Protein AF-A0A6A5APV0-F1 (afdb_monomer_lite)

Sequence (170 aa):
MRLQPYASLHKLTQGGSFDLPDRVFNSVRDVWNMCNSSMSEVKELTPEWFSTPAFLRNVHQYDFGTRQDGIKVGDVELPPWAQNDPDQFIRLHRAALESDHVSAHLHEWIDLIFGFQQRGPDALAANNVFYYLTYSGLVDLDSIDDLHLRNAMEQQIAHFGQCPQQLFRT

pLDDT: mean 95.1, std 3.45, range [73.94, 98.75]

InterPro domains:
  IPR000409 BEACH domain [PF02138] (1-169)
  IPR000409 BEACH domain [PS50197] (1-170)
  IPR000409 BEACH domain [SM01026] (1-169)
  IPR000409 BEACH domain [cd06071] (1-168)
  IPR036372 BEACH domain superfamily [G3DSA:1.10.1540.10] (1-170)
  IPR036372 BEACH domain superfamily [SSF81837] (1-169)
  IPR050865 BEACH Domain-Containing [PTHR13743] (1-169)

Organism: Aphanomyces astaci (NCBI:txid112090)

Secondary structure (DSSP, 8-state):
--STTHHHHHHHHTTTSPPPTTTS--BHHHHHHHHHH-TT--PPPPTHHHH-SGGG--TT-----B-TTSPBP-SPBPPGGGTT-HHHHHHHHHHHHTSHHHHHHHHHHHHHHTSGGGSHHHHHHTT----GGGBTTS--GGG---HHHHHHHHHHHHHS--BPPP----

Structure (mmCIF, N/CA/C/O backbone):
data_AF-A0A6A5APV0-F1
#
_entry.id   AF-A0A6A5APV0-F1
#
loop_
_atom_site.group_PDB
_atom_site.id
_atom_site.type_symbol
_atom_site.label_atom_id
_atom_site.label_alt_id
_atom_site.label_comp_id
_atom_site.label_asym_id
_atom_site.label_entity_id
_atom_site.label_seq_id
_atom_site.pdbx_PDB_ins_code
_atom_site.Cartn_x
_atom_site.Cartn_y
_atom_site.Cartn_z
_atom_site.occupancy
_atom_site.B_iso_or_equiv
_atom_site.auth_seq_id
_atom_site.auth_comp_id
_atom_site.auth_asym_id
_atom_site.auth_atom_id
_atom_site.pdbx_PDB_model_num
ATOM 1 N N . MET A 1 1 ? -0.004 3.181 11.654 1.00 73.94 1 MET A N 1
ATOM 2 C CA . MET A 1 1 ? 0.871 2.015 11.878 1.00 73.94 1 MET A CA 1
ATOM 3 C C . MET A 1 1 ? 0.822 1.660 13.362 1.00 73.94 1 MET A C 1
ATOM 5 O O . MET A 1 1 ? 1.080 2.535 14.177 1.00 73.94 1 MET A O 1
ATOM 9 N N . ARG A 1 2 ? 0.364 0.452 13.717 1.00 93.88 2 ARG A N 1
ATOM 10 C CA . ARG A 1 2 ? -0.064 0.117 15.097 1.00 93.88 2 ARG A CA 1
ATOM 11 C C . ARG A 1 2 ? 0.620 -1.115 15.702 1.00 93.88 2 ARG A C 1
ATOM 13 O O . ARG A 1 2 ? 0.488 -1.354 16.895 1.00 93.88 2 ARG A O 1
ATOM 20 N N . LEU A 1 3 ? 1.364 -1.870 14.896 1.00 94.62 3 LEU A N 1
ATOM 21 C CA . LEU A 1 3 ? 1.999 -3.127 15.294 1.00 94.62 3 LEU A CA 1
ATOM 22 C C . LEU A 1 3 ? 3.493 -2.960 15.517 1.00 94.62 3 LEU A C 1
ATOM 24 O O . LEU A 1 3 ? 4.151 -2.240 14.772 1.00 94.62 3 LEU A O 1
ATOM 28 N N . GLN A 1 4 ? 4.036 -3.672 16.498 1.00 93.88 4 GLN A N 1
ATOM 29 C CA . GLN A 1 4 ? 5.479 -3.871 16.616 1.00 93.88 4 GLN A CA 1
ATOM 30 C C . GLN A 1 4 ? 5.955 -4.950 15.624 1.00 93.88 4 GLN A C 1
ATOM 32 O O . GLN A 1 4 ? 5.186 -5.867 15.332 1.00 93.88 4 GLN A O 1
ATOM 37 N N . PRO A 1 5 ? 7.192 -4.859 15.093 1.00 95.50 5 PRO A N 1
ATOM 38 C CA . PRO A 1 5 ? 8.208 -3.827 15.346 1.00 95.50 5 PRO A CA 1
ATOM 39 C C . PRO A 1 5 ? 7.988 -2.523 14.561 1.00 95.50 5 PRO A C 1
ATOM 41 O O . PRO A 1 5 ? 8.691 -1.537 14.783 1.00 95.50 5 PRO A O 1
ATOM 44 N N . TYR A 1 6 ? 7.009 -2.498 13.652 1.00 95.62 6 TYR A N 1
ATOM 45 C CA . TYR A 1 6 ? 6.798 -1.383 12.735 1.00 95.62 6 TYR A CA 1
ATOM 46 C C . TYR A 1 6 ? 6.619 -0.061 13.486 1.00 95.62 6 TYR A C 1
ATOM 48 O O . TYR A 1 6 ? 7.267 0.916 13.135 1.00 95.62 6 TYR A O 1
ATOM 56 N N . ALA A 1 7 ? 5.798 -0.001 14.541 1.00 95.12 7 ALA A N 1
ATOM 57 C CA . ALA A 1 7 ? 5.508 1.244 15.260 1.00 95.12 7 ALA A CA 1
ATOM 58 C C . ALA A 1 7 ? 6.781 1.924 15.794 1.00 95.12 7 ALA A C 1
ATOM 60 O O . ALA A 1 7 ? 6.875 3.151 15.788 1.00 95.12 7 ALA A O 1
ATOM 61 N N . SER A 1 8 ? 7.776 1.134 16.206 1.00 94.88 8 SER A N 1
ATOM 62 C CA . SER A 1 8 ? 9.095 1.642 16.595 1.00 94.88 8 SER A CA 1
ATOM 63 C C . SER A 1 8 ? 9.886 2.148 15.390 1.00 94.88 8 SER A C 1
ATOM 65 O O . SER A 1 8 ? 10.487 3.219 15.462 1.00 94.88 8 SER A O 1
ATOM 67 N N . LEU A 1 9 ? 9.831 1.428 14.266 1.00 95.12 9 LEU A N 1
ATOM 68 C CA . LEU A 1 9 ? 10.434 1.860 13.005 1.00 95.12 9 LEU A CA 1
ATOM 69 C C . LEU A 1 9 ? 9.832 3.184 12.506 1.00 95.12 9 LEU A C 1
ATOM 71 O O . LEU A 1 9 ? 10.591 4.068 12.126 1.00 95.12 9 LEU A O 1
ATOM 75 N N . HIS A 1 10 ? 8.507 3.378 12.592 1.00 94.25 10 HIS A N 1
ATOM 76 C CA . HIS A 1 10 ? 7.851 4.653 12.252 1.00 94.25 10 HIS A CA 1
ATOM 77 C C . HIS A 1 10 ? 8.487 5.811 12.997 1.00 94.25 10 HIS A C 1
ATOM 79 O O . HIS A 1 10 ? 8.910 6.789 12.389 1.00 94.25 10 HIS A O 1
ATOM 85 N N . LYS A 1 11 ? 8.568 5.677 14.327 1.00 93.56 11 LYS A N 1
ATOM 86 C CA . LYS A 1 11 ? 9.127 6.712 15.190 1.00 93.56 11 LYS A CA 1
ATOM 87 C C . LYS A 1 11 ? 10.567 6.996 14.820 1.00 93.56 11 LYS A C 1
ATOM 89 O O . LYS A 1 11 ? 10.932 8.157 14.707 1.00 93.56 11 LYS A O 1
ATOM 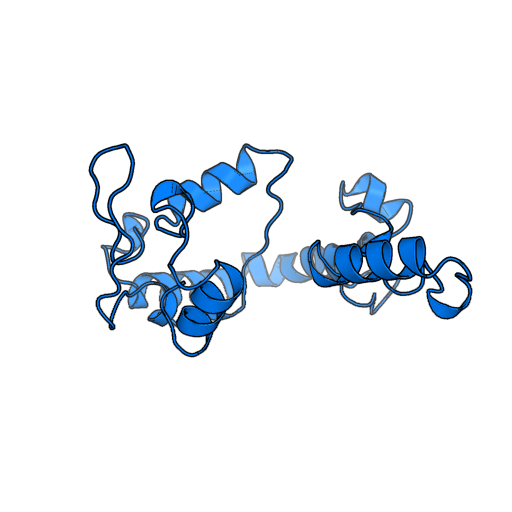94 N N . LEU A 1 12 ? 11.362 5.955 14.583 1.00 94.56 12 LEU A N 1
ATOM 95 C CA . LEU A 1 12 ? 12.749 6.116 14.166 1.00 94.56 12 LEU A CA 1
ATOM 96 C C . LEU A 1 12 ? 12.854 6.925 12.865 1.00 94.56 12 LEU A C 1
ATOM 98 O O . LEU A 1 12 ? 13.634 7.869 12.799 1.00 94.56 12 LEU A O 1
ATOM 102 N N . THR A 1 13 ? 12.026 6.609 11.866 1.00 90.75 13 THR A N 1
ATOM 103 C CA . THR A 1 13 ? 12.012 7.329 10.581 1.00 90.75 13 THR A CA 1
ATOM 104 C C . THR A 1 13 ? 11.442 8.748 10.666 1.00 90.75 13 THR A C 1
ATOM 106 O O . THR A 1 13 ? 11.733 9.568 9.805 1.00 90.75 13 THR A O 1
ATOM 109 N N . GLN A 1 14 ? 10.667 9.057 11.709 1.00 91.50 14 GLN A N 1
ATOM 110 C CA . GLN A 1 14 ? 10.000 10.349 11.923 1.00 91.50 14 GLN A CA 1
ATOM 111 C C . GLN A 1 14 ? 10.637 11.165 13.064 1.00 91.50 14 GLN A C 1
ATOM 113 O O . GLN A 1 14 ? 9.978 11.982 13.703 1.00 91.50 14 GLN A O 1
ATOM 118 N N . GLY A 1 15 ? 11.921 10.941 13.365 1.00 90.81 15 GLY A N 1
ATOM 119 C CA . GLY A 1 15 ? 12.659 11.760 14.338 1.00 90.81 15 GLY A CA 1
ATOM 120 C C . GLY A 1 15 ? 12.291 11.524 15.810 1.00 90.81 15 GLY A C 1
ATOM 121 O O . GLY A 1 15 ? 12.543 12.379 16.653 1.00 90.81 15 GLY A O 1
ATOM 122 N N . GLY A 1 16 ? 11.711 10.368 16.138 1.00 91.69 16 GLY A N 1
ATOM 123 C CA . GLY A 1 16 ? 11.420 9.915 17.503 1.00 91.69 16 GLY A CA 1
ATOM 124 C C . GLY A 1 16 ? 9.941 9.951 17.903 1.00 91.69 16 GLY A C 1
ATOM 125 O O . GLY A 1 16 ? 9.581 9.380 18.937 1.00 91.69 16 GLY A O 1
ATOM 126 N N . SER A 1 17 ? 9.065 10.551 17.093 1.00 93.06 17 SER A N 1
ATOM 127 C CA . SER A 1 17 ? 7.621 10.648 17.352 1.00 93.06 17 SER A CA 1
ATOM 128 C C . SER A 1 17 ? 6.788 9.986 16.257 1.00 93.06 17 SER A C 1
ATOM 130 O O . SER A 1 17 ? 7.295 9.602 15.207 1.00 93.06 17 SER A O 1
ATOM 132 N N . PHE A 1 18 ? 5.485 9.818 16.498 1.00 94.50 18 PHE A N 1
ATOM 133 C CA . PHE A 1 18 ? 4.573 9.512 15.397 1.00 94.50 18 PHE A CA 1
ATOM 134 C C . PHE A 1 18 ? 4.440 10.722 14.460 1.00 94.50 18 PHE A C 1
ATOM 136 O O . PHE A 1 18 ? 4.822 11.837 14.817 1.00 94.50 18 PHE A O 1
ATOM 143 N N . ASP A 1 19 ? 3.936 10.469 13.251 1.00 94.56 19 ASP A N 1
ATOM 144 C CA . ASP A 1 19 ? 3.659 11.529 12.276 1.00 94.56 19 ASP A CA 1
ATOM 145 C C . ASP A 1 19 ? 2.428 12.346 12.722 1.00 94.56 19 ASP A C 1
ATOM 147 O O . ASP A 1 19 ? 1.755 11.983 13.691 1.00 94.56 19 ASP A O 1
ATOM 151 N N . LEU A 1 20 ? 2.125 13.444 12.027 1.00 93.88 20 LEU A N 1
ATOM 152 C CA . LEU A 1 20 ? 0.951 14.262 12.309 1.00 93.88 20 LEU A CA 1
ATOM 153 C C . LEU A 1 20 ? -0.335 13.415 12.276 1.00 93.88 20 LEU A C 1
ATOM 155 O O . LEU A 1 20 ? -0.479 12.577 11.379 1.00 93.88 20 LEU A O 1
ATOM 159 N N . PRO A 1 21 ? -1.293 13.663 13.189 1.00 93.25 21 PRO A N 1
ATOM 160 C CA . PRO A 1 21 ? -2.505 12.852 13.321 1.00 93.25 21 PRO A CA 1
ATOM 161 C C . PRO A 1 21 ? -3.277 12.679 12.004 1.00 93.25 21 PRO A C 1
ATOM 163 O O . PRO A 1 21 ? -3.703 11.571 11.684 1.00 93.25 21 PRO A O 1
ATOM 166 N N . ASP A 1 22 ? -3.387 13.742 11.201 1.00 92.62 22 ASP A N 1
ATOM 167 C CA . ASP A 1 22 ? -4.090 13.735 9.909 1.00 92.62 22 ASP A CA 1
ATOM 168 C C . ASP A 1 22 ? -3.374 12.922 8.815 1.00 92.62 22 ASP A C 1
ATOM 170 O O . ASP A 1 22 ? -4.002 12.509 7.843 1.00 92.62 22 ASP A O 1
ATOM 174 N N . ARG A 1 23 ? -2.066 12.665 8.959 1.00 91.81 23 ARG A N 1
ATOM 175 C CA . ARG A 1 23 ? -1.271 11.871 8.002 1.00 91.81 23 ARG A CA 1
ATOM 176 C C . ARG A 1 23 ? -1.131 10.409 8.400 1.00 91.81 23 ARG A C 1
ATOM 178 O O . ARG A 1 23 ? -0.801 9.561 7.571 1.00 91.81 23 ARG A O 1
ATOM 185 N N . VAL A 1 24 ? -1.377 10.085 9.665 1.00 93.69 24 VAL A N 1
ATOM 186 C CA . VAL A 1 24 ? -1.345 8.700 10.124 1.00 93.69 24 VAL A CA 1
ATOM 187 C C . VAL A 1 24 ? -2.581 7.972 9.608 1.00 93.69 24 VAL A C 1
ATOM 189 O O . VAL A 1 24 ? -3.704 8.447 9.747 1.00 93.69 24 VAL A O 1
ATOM 192 N N . PHE A 1 25 ? -2.387 6.763 9.073 1.00 95.38 25 PHE A N 1
ATOM 193 C CA . PHE A 1 25 ? -3.488 5.894 8.657 1.00 95.38 25 PHE A CA 1
ATOM 194 C C . PHE A 1 25 ? -4.514 5.700 9.785 1.00 95.38 25 PHE A C 1
ATOM 196 O O . PHE A 1 25 ? -4.224 5.042 10.793 1.00 95.38 25 PHE A O 1
ATOM 203 N N . ASN A 1 26 ? -5.706 6.266 9.607 1.00 95.50 26 ASN A N 1
ATOM 204 C CA . ASN A 1 26 ? -6.762 6.277 10.616 1.00 95.50 26 ASN A CA 1
ATOM 205 C C . ASN A 1 26 ? -8.140 5.872 10.075 1.00 95.50 26 ASN A C 1
ATOM 207 O O . ASN A 1 26 ? -8.944 5.411 10.869 1.00 95.50 26 ASN A O 1
ATOM 211 N N . SER A 1 27 ? -8.386 5.936 8.763 1.00 96.56 27 SER A N 1
ATOM 212 C CA . SER A 1 27 ? -9.670 5.555 8.168 1.00 96.56 27 SER A CA 1
ATOM 213 C C . SER A 1 27 ? -9.479 4.824 6.844 1.00 96.56 27 SER A C 1
ATOM 215 O O . SER A 1 27 ? -8.748 5.286 5.966 1.00 96.56 27 SER A O 1
ATOM 217 N N . VAL A 1 28 ? -10.143 3.672 6.690 1.00 97.38 28 VAL A N 1
ATOM 218 C CA . VAL A 1 28 ? -10.133 2.907 5.427 1.00 97.38 28 VAL A CA 1
ATOM 219 C C . VAL A 1 28 ? -10.793 3.717 4.311 1.00 97.38 28 VAL A C 1
ATOM 221 O O . VAL A 1 28 ? -10.306 3.733 3.182 1.00 97.38 28 VAL A O 1
ATOM 224 N N . ARG A 1 29 ? -11.884 4.423 4.632 1.00 96.12 29 ARG A N 1
ATOM 225 C CA . ARG A 1 29 ? -12.624 5.249 3.672 1.00 96.12 29 ARG A CA 1
ATOM 226 C C . ARG A 1 29 ? -11.771 6.399 3.150 1.00 96.12 29 ARG A C 1
ATOM 228 O O . ARG A 1 29 ? -11.758 6.633 1.946 1.00 96.12 29 ARG A O 1
ATOM 235 N N . ASP A 1 30 ? -11.074 7.098 4.041 1.00 93.94 30 ASP A N 1
ATOM 236 C CA . ASP A 1 30 ? -10.276 8.263 3.655 1.00 93.94 30 ASP A CA 1
ATOM 237 C C . ASP A 1 30 ? -9.121 7.848 2.733 1.00 93.94 30 ASP A C 1
ATOM 239 O O . ASP A 1 30 ? -8.916 8.469 1.691 1.00 93.94 30 ASP A O 1
ATOM 243 N N . VAL A 1 31 ? -8.431 6.743 3.049 1.00 94.56 31 VAL A N 1
ATOM 244 C CA . VAL A 1 31 ? -7.367 6.201 2.184 1.00 94.56 31 VAL A CA 1
ATOM 245 C C . VAL A 1 31 ? -7.915 5.746 0.835 1.00 94.56 31 VAL A C 1
ATOM 247 O O . VAL A 1 31 ? -7.318 6.060 -0.193 1.00 94.56 31 VAL A O 1
ATOM 250 N N . TRP A 1 32 ? -9.060 5.057 0.814 1.00 95.06 32 TRP A N 1
ATOM 251 C CA . TRP A 1 32 ? -9.714 4.660 -0.434 1.00 95.06 32 TRP A CA 1
ATOM 252 C C . TRP A 1 32 ? -10.028 5.872 -1.317 1.00 95.06 32 TRP A C 1
ATOM 254 O O . TRP A 1 32 ? -9.678 5.893 -2.496 1.00 95.06 32 TRP A O 1
ATOM 264 N N . ASN A 1 33 ? -10.642 6.909 -0.744 1.00 94.75 33 ASN A N 1
ATOM 265 C CA . ASN A 1 33 ? -10.980 8.126 -1.475 1.00 94.75 33 ASN A CA 1
ATOM 266 C C . ASN A 1 33 ? -9.731 8.831 -2.004 1.00 94.75 33 ASN A C 1
ATOM 268 O O . ASN A 1 33 ? -9.730 9.289 -3.145 1.00 94.75 33 ASN A O 1
ATOM 272 N N . MET A 1 34 ? -8.668 8.887 -1.201 1.00 92.88 34 MET A N 1
ATOM 273 C CA . MET A 1 34 ? -7.393 9.475 -1.595 1.00 92.88 34 MET A CA 1
ATOM 274 C C . MET A 1 34 ? -6.793 8.750 -2.807 1.00 92.88 34 MET A C 1
ATOM 276 O O . MET A 1 34 ? -6.423 9.417 -3.772 1.00 92.88 34 MET A O 1
ATOM 280 N N . CYS A 1 35 ? -6.794 7.413 -2.806 1.00 93.38 35 CYS A N 1
ATOM 281 C CA . CYS A 1 35 ? -6.258 6.619 -3.917 1.00 93.38 35 CYS A CA 1
ATOM 282 C C . CYS A 1 35 ? -7.105 6.702 -5.200 1.00 93.38 35 CYS A C 1
ATOM 284 O O . CYS A 1 35 ? -6.607 6.457 -6.290 1.00 93.38 35 CYS A O 1
ATOM 286 N N . ASN A 1 36 ? -8.387 7.063 -5.085 1.00 91.75 36 ASN A N 1
ATOM 287 C CA . ASN A 1 36 ? -9.302 7.170 -6.228 1.00 91.75 36 ASN A CA 1
ATOM 288 C C . ASN A 1 36 ? -9.524 8.612 -6.713 1.00 91.75 36 ASN A C 1
ATOM 290 O O . ASN A 1 36 ? -10.161 8.820 -7.742 1.00 91.75 36 ASN A O 1
ATOM 294 N N . SER A 1 37 ? -9.036 9.613 -5.974 1.00 91.94 37 SER A N 1
ATOM 295 C CA . SER A 1 37 ? -9.272 11.032 -6.285 1.00 91.94 37 SER A CA 1
ATOM 296 C C . SER A 1 37 ? -7.988 11.822 -6.528 1.00 91.94 37 SER A C 1
ATOM 298 O O . SER A 1 37 ? -8.052 12.907 -7.103 1.00 91.94 37 SER A O 1
ATOM 300 N N . SER A 1 38 ? -6.829 11.317 -6.092 1.00 89.50 38 SER A N 1
ATOM 301 C CA . SER A 1 38 ? -5.538 11.983 -6.274 1.00 89.50 38 SER A CA 1
ATOM 302 C C . SER A 1 38 ? -4.650 11.223 -7.252 1.00 89.50 38 SER A C 1
ATOM 304 O O . SER A 1 38 ? -4.379 10.041 -7.073 1.00 89.50 38 SER A O 1
ATOM 306 N N . MET A 1 39 ? -4.106 11.934 -8.244 1.00 82.06 39 MET A N 1
ATOM 307 C CA . MET A 1 39 ? -3.150 11.365 -9.205 1.00 82.06 39 MET A CA 1
ATOM 308 C C . MET A 1 39 ? -1.811 10.965 -8.565 1.00 82.06 39 MET A C 1
ATOM 310 O O . MET A 1 39 ? -1.050 10.216 -9.167 1.00 82.06 39 MET A O 1
ATOM 314 N N . SER A 1 40 ? -1.495 11.464 -7.366 1.00 85.12 40 SER A N 1
ATOM 315 C CA . SER A 1 40 ? -0.241 11.147 -6.670 1.00 85.12 40 SER A CA 1
ATOM 316 C C . SER A 1 40 ? -0.329 9.900 -5.784 1.00 85.12 40 SER A C 1
ATOM 318 O O . SER A 1 40 ? 0.658 9.526 -5.154 1.00 85.12 40 SER A O 1
ATOM 320 N N . GLU A 1 41 ? -1.506 9.282 -5.677 1.00 89.19 41 GLU A N 1
ATOM 321 C CA . GLU A 1 41 ? -1.817 8.268 -4.671 1.00 89.19 41 GLU A CA 1
ATOM 322 C C . GLU A 1 41 ? -2.266 6.973 -5.348 1.00 89.19 41 GLU A C 1
ATOM 324 O O . GLU A 1 41 ? -3.446 6.705 -5.499 1.00 89.19 41 GLU A O 1
ATOM 329 N N . VAL A 1 42 ? -1.297 6.160 -5.765 1.00 90.62 42 VAL A N 1
ATOM 330 C CA . VAL A 1 42 ? -1.522 4.917 -6.530 1.00 90.62 42 VAL A CA 1
ATOM 331 C C . VAL A 1 42 ? -1.102 3.677 -5.731 1.00 90.62 42 VAL A C 1
ATOM 333 O O . VAL A 1 42 ? -0.393 2.801 -6.216 1.00 90.62 42 VAL A O 1
ATOM 336 N N . LYS A 1 43 ? -1.446 3.655 -4.438 1.00 92.62 43 LYS A N 1
ATOM 337 C CA . LYS A 1 43 ? -1.011 2.607 -3.503 1.00 92.62 43 LYS A CA 1
ATOM 338 C C . LYS A 1 43 ? -1.879 1.356 -3.636 1.00 92.62 43 LYS A C 1
ATOM 340 O O . LYS A 1 43 ? -3.100 1.453 -3.668 1.00 92.62 43 LYS A O 1
ATOM 345 N N . GLU A 1 44 ? -1.233 0.198 -3.594 1.00 95.31 44 GLU A N 1
ATOM 346 C CA . GLU A 1 44 ? -1.882 -1.115 -3.547 1.00 95.31 44 GLU A CA 1
ATOM 347 C C . GLU A 1 44 ? -1.913 -1.690 -2.124 1.00 95.31 44 GLU A C 1
ATOM 349 O O . GLU A 1 44 ? -1.193 -1.239 -1.223 1.00 95.31 44 GLU A O 1
ATOM 354 N N . LEU A 1 45 ? -2.763 -2.695 -1.909 1.00 96.62 45 LEU A N 1
ATOM 355 C CA . LEU A 1 45 ? -2.921 -3.344 -0.606 1.00 96.62 45 LEU A CA 1
ATOM 356 C C . LEU A 1 45 ? -1.785 -4.329 -0.299 1.00 96.62 45 LEU A C 1
ATOM 358 O O . LEU A 1 45 ? -1.240 -4.994 -1.177 1.00 96.62 45 LEU A O 1
ATOM 362 N N . THR A 1 46 ? -1.473 -4.476 0.989 1.00 96.81 46 THR A N 1
ATOM 363 C CA . THR A 1 46 ? -0.542 -5.495 1.496 1.00 96.81 46 THR A CA 1
ATOM 364 C C . THR A 1 46 ? -1.285 -6.771 1.932 1.00 96.81 46 THR A C 1
ATOM 366 O O . THR A 1 46 ? -2.494 -6.723 2.186 1.00 96.81 46 THR A O 1
ATOM 369 N N . PRO A 1 47 ? -0.602 -7.922 2.086 1.00 97.56 47 PRO 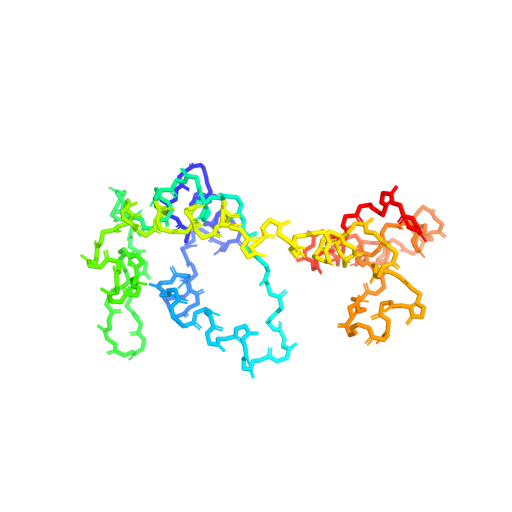A N 1
ATOM 370 C CA . PRO A 1 47 ? -1.241 -9.180 2.495 1.00 97.56 47 PRO A CA 1
ATOM 371 C C . PRO A 1 47 ? -1.983 -9.128 3.842 1.00 97.56 47 PRO A C 1
ATOM 373 O O . PRO A 1 47 ? -2.913 -9.904 4.080 1.00 97.56 47 PRO A O 1
ATOM 376 N N . GLU A 1 48 ? -1.604 -8.225 4.749 1.00 97.25 48 GLU A N 1
ATOM 377 C CA . GLU A 1 48 ? -2.246 -8.046 6.056 1.00 97.25 48 GLU A CA 1
ATOM 378 C C . GLU A 1 48 ? -3.740 -7.736 5.931 1.00 97.25 48 GLU A C 1
ATOM 380 O O . GLU A 1 48 ? -4.524 -8.237 6.738 1.00 97.25 48 GLU A O 1
ATOM 385 N N . TRP A 1 49 ? -4.151 -7.025 4.874 1.00 97.69 49 TRP A N 1
ATOM 386 C CA . TRP A 1 49 ? -5.551 -6.692 4.581 1.00 97.69 49 TRP A CA 1
ATOM 387 C C . TRP A 1 49 ? -6.451 -7.912 4.351 1.00 97.69 49 TRP A C 1
ATOM 389 O O . TRP A 1 49 ? -7.672 -7.785 4.401 1.00 97.69 49 TRP A O 1
ATOM 399 N N . PHE A 1 50 ? -5.868 -9.094 4.142 1.00 98.25 50 PHE A N 1
ATOM 400 C CA . PHE A 1 50 ? -6.585 -10.349 3.909 1.00 98.25 50 PHE A CA 1
ATOM 401 C C . PHE A 1 50 ? -6.273 -11.415 4.968 1.00 98.25 50 PHE A C 1
ATOM 403 O O . PHE A 1 50 ? -6.902 -12.477 5.005 1.00 98.25 50 PHE A O 1
ATOM 410 N N . SER A 1 51 ? -5.314 -11.162 5.862 1.00 97.00 51 SER A N 1
ATOM 411 C CA . SER A 1 51 ? -4.762 -12.183 6.760 1.00 97.00 51 SER A CA 1
ATOM 412 C C . SER A 1 51 ? -4.911 -11.862 8.246 1.00 97.00 51 SER A C 1
ATOM 414 O O . SER A 1 51 ? -5.190 -12.785 9.014 1.00 97.00 51 SER A O 1
ATOM 416 N N . THR A 1 52 ? -4.793 -10.597 8.666 1.00 97.12 52 THR A N 1
ATOM 417 C CA . THR A 1 52 ? -4.755 -10.240 10.092 1.00 97.12 52 THR A CA 1
ATOM 418 C C . THR A 1 52 ? -5.442 -8.908 10.409 1.00 97.12 52 THR A C 1
ATOM 420 O O . THR A 1 52 ? -5.163 -7.897 9.771 1.00 97.12 52 THR A O 1
ATOM 423 N N . PRO A 1 53 ? -6.294 -8.844 11.449 1.00 97.56 53 PRO A N 1
ATOM 424 C CA . PRO A 1 53 ? -6.933 -7.596 11.875 1.00 97.56 53 PRO A CA 1
ATOM 425 C C . PRO A 1 53 ? -6.020 -6.717 12.736 1.00 97.56 53 PRO A C 1
ATOM 427 O O . PRO A 1 53 ? -6.393 -5.609 13.118 1.00 97.56 53 PRO A O 1
ATOM 430 N N . ALA A 1 54 ? -4.838 -7.212 13.108 1.00 96.81 54 ALA A N 1
ATOM 431 C CA . ALA A 1 54 ? -4.035 -6.617 14.166 1.00 96.81 54 ALA A CA 1
ATOM 432 C C . ALA A 1 54 ? -3.592 -5.176 13.832 1.00 96.81 54 ALA A C 1
ATOM 434 O O . ALA A 1 54 ? -3.537 -4.329 14.720 1.00 96.81 54 ALA A O 1
ATOM 435 N N . PHE A 1 55 ? -3.354 -4.855 12.554 1.00 96.69 55 PHE A N 1
ATOM 436 C CA . PHE A 1 55 ? -2.927 -3.513 12.133 1.00 96.69 55 PHE A CA 1
ATOM 437 C C . PHE A 1 55 ? -4.032 -2.446 12.222 1.00 96.69 55 PHE A C 1
ATOM 439 O O . PHE A 1 55 ? -3.729 -1.249 12.185 1.00 96.69 55 PHE A O 1
ATOM 446 N N . LEU A 1 56 ? -5.290 -2.874 12.365 1.00 97.62 56 LEU A N 1
ATOM 447 C CA . LEU A 1 56 ? -6.464 -2.012 12.497 1.00 97.62 56 LEU A CA 1
ATOM 448 C C . LEU A 1 56 ? -6.717 -1.598 13.955 1.00 97.62 56 LEU A C 1
ATOM 450 O O . LEU A 1 56 ? -7.444 -0.639 14.200 1.00 97.62 56 LEU A O 1
ATOM 454 N N . ARG A 1 57 ? -6.087 -2.280 14.920 1.00 97.50 57 ARG A N 1
ATOM 455 C CA . ARG A 1 57 ? -6.290 -2.079 16.360 1.00 97.50 57 ARG A CA 1
ATOM 456 C C . ARG A 1 57 ? -5.098 -1.389 17.008 1.00 97.50 57 ARG A C 1
ATOM 458 O O . ARG A 1 57 ? -3.953 -1.783 16.810 1.00 97.50 57 ARG A O 1
ATOM 465 N N . ASN A 1 58 ? -5.352 -0.389 17.837 1.00 96.94 58 ASN A N 1
ATOM 466 C CA . ASN A 1 58 ? -4.370 0.284 18.675 1.00 96.94 58 ASN A CA 1
ATOM 467 C C . ASN A 1 58 ? -4.272 -0.403 20.047 1.00 96.94 58 ASN A C 1
ATOM 469 O O . ASN A 1 58 ? -4.481 0.211 21.092 1.00 96.94 58 ASN A O 1
ATOM 473 N N . VAL A 1 59 ? -3.940 -1.697 20.047 1.00 96.12 59 VAL A N 1
ATOM 474 C CA . VAL A 1 59 ? -3.862 -2.520 21.273 1.00 96.12 59 VAL A CA 1
ATOM 475 C C . VAL A 1 59 ? -2.842 -2.000 22.288 1.00 96.12 59 VAL A C 1
ATOM 477 O O . VAL A 1 59 ? -3.004 -2.194 23.488 1.00 96.12 59 VAL A O 1
ATOM 480 N N . HIS A 1 60 ? -1.806 -1.308 21.814 1.00 95.12 60 HIS A N 1
ATOM 481 C CA . HIS A 1 60 ? -0.766 -0.710 22.648 1.00 95.12 60 HIS A CA 1
ATOM 482 C C . HIS A 1 60 ? -1.116 0.695 23.150 1.00 95.12 60 HIS A C 1
ATOM 484 O O . HIS A 1 60 ? -0.286 1.308 23.817 1.00 95.12 60 HIS A O 1
ATOM 490 N N . GLN A 1 61 ? -2.310 1.206 22.824 1.00 95.62 61 GLN A N 1
ATOM 491 C CA . GLN A 1 61 ? -2.790 2.526 23.240 1.00 95.62 61 GLN A CA 1
ATOM 492 C C . GLN A 1 61 ? -1.790 3.645 22.923 1.00 95.62 61 GLN A C 1
ATOM 494 O O . GLN A 1 61 ? -1.573 4.558 23.720 1.00 95.62 61 GLN A O 1
ATOM 499 N N . TYR A 1 62 ? -1.157 3.569 21.750 1.00 95.88 62 TYR A N 1
ATOM 500 C CA . TYR A 1 62 ? -0.268 4.623 21.291 1.00 95.88 62 TYR A CA 1
ATOM 501 C C . TYR A 1 62 ? -1.022 5.943 21.182 1.00 95.88 62 TYR A C 1
ATOM 503 O O . TYR A 1 62 ? -2.158 5.979 20.704 1.00 95.88 62 TYR A O 1
ATOM 511 N N . ASP A 1 63 ? -0.364 7.019 21.603 1.00 95.06 63 ASP A N 1
ATOM 512 C CA . ASP A 1 63 ? -0.864 8.365 21.383 1.00 95.06 63 ASP A CA 1
ATOM 513 C C . ASP A 1 63 ? -0.506 8.818 19.966 1.00 95.06 63 ASP A C 1
ATOM 515 O O . ASP A 1 63 ? 0.648 9.129 19.665 1.00 95.06 63 ASP A O 1
ATOM 519 N N . PHE A 1 64 ? -1.506 8.793 19.090 1.00 95.50 64 PHE A N 1
ATOM 520 C CA . PHE A 1 64 ? -1.413 9.301 17.724 1.00 95.50 64 PHE A CA 1
ATOM 521 C C . PHE A 1 64 ? -1.882 10.759 17.612 1.00 95.50 64 PHE A C 1
ATOM 523 O O . PHE A 1 64 ? -1.930 11.286 16.506 1.00 95.50 64 PHE A O 1
ATOM 530 N N . GLY A 1 65 ? -2.228 11.403 18.733 1.00 95.62 65 GLY A N 1
ATOM 531 C CA . GLY A 1 65 ? -2.731 12.770 18.781 1.00 95.62 65 GLY A CA 1
ATOM 532 C C . GLY A 1 65 ? -4.174 12.929 18.291 1.00 95.62 65 GLY A C 1
ATOM 533 O O . GLY A 1 65 ? -4.958 11.977 18.225 1.00 95.62 65 GLY A O 1
ATOM 534 N N . THR A 1 66 ? -4.524 14.173 17.975 1.00 96.88 66 THR A N 1
ATOM 535 C CA . THR A 1 66 ? -5.874 14.597 17.586 1.00 96.88 66 THR A CA 1
ATOM 536 C C . THR A 1 66 ? -5.812 15.294 16.234 1.00 96.88 66 THR A C 1
ATOM 538 O O . THR A 1 66 ? -4.996 16.196 16.049 1.00 96.88 66 THR A O 1
ATOM 541 N N . ARG A 1 67 ? -6.664 14.864 15.303 1.00 94.88 67 ARG A N 1
ATOM 542 C CA . ARG A 1 67 ? -6.831 15.463 13.972 1.00 94.88 67 ARG A CA 1
ATOM 543 C C . ARG A 1 67 ? -7.330 16.907 14.061 1.00 94.88 67 ARG A C 1
ATOM 545 O O . ARG A 1 67 ? -7.827 17.348 15.099 1.00 94.88 67 ARG A O 1
ATOM 552 N N . GLN A 1 68 ? -7.245 17.641 12.953 1.00 93.81 68 GLN A N 1
ATOM 553 C CA . GLN A 1 68 ? -7.717 19.033 12.879 1.00 93.81 68 GLN A CA 1
ATOM 554 C C . GLN A 1 68 ? -9.222 19.189 13.145 1.00 93.81 68 GLN A C 1
ATOM 556 O O . GLN A 1 68 ? -9.661 20.229 13.632 1.00 93.81 68 GLN A O 1
ATOM 561 N N . ASP A 1 69 ? -10.006 18.151 12.863 1.00 93.88 69 ASP A N 1
ATOM 562 C CA . ASP A 1 69 ? -11.444 18.080 13.149 1.00 93.88 69 ASP A CA 1
ATOM 563 C C . ASP A 1 69 ? -11.773 17.784 14.626 1.00 93.88 69 ASP A C 1
ATOM 565 O O . ASP A 1 69 ? -12.943 17.710 15.000 1.00 93.88 69 ASP A O 1
ATOM 569 N N . GLY A 1 70 ? -10.757 17.634 15.481 1.00 94.56 70 GLY A N 1
ATOM 570 C CA . GLY A 1 70 ? -10.916 17.348 16.904 1.00 94.56 70 GLY A CA 1
ATOM 571 C C . GLY A 1 70 ? -11.078 15.862 17.237 1.00 94.56 70 GLY A C 1
ATOM 572 O O . GLY A 1 70 ? -11.224 15.525 18.414 1.00 94.56 70 GLY A O 1
ATOM 573 N N . ILE A 1 71 ? -11.024 14.961 16.250 1.00 94.31 71 ILE A N 1
ATOM 574 C CA . ILE A 1 71 ? -11.141 13.518 16.476 1.00 94.31 71 ILE A CA 1
ATOM 575 C C . ILE A 1 71 ? -9.794 12.954 16.935 1.00 94.31 71 ILE A C 1
ATOM 577 O O . ILE A 1 71 ? -8.755 13.126 16.291 1.00 94.31 71 ILE A O 1
ATOM 581 N N . LYS A 1 72 ? -9.797 12.253 18.074 1.00 95.62 72 LYS A N 1
ATOM 582 C CA . LYS A 1 72 ? -8.607 11.561 18.579 1.00 95.62 72 LYS A CA 1
ATOM 583 C C . LYS A 1 72 ? -8.322 10.319 17.737 1.00 95.62 72 LYS A C 1
ATOM 585 O O . LYS A 1 72 ? -9.205 9.486 17.546 1.00 95.62 72 LYS A O 1
ATOM 590 N N . VAL A 1 73 ? -7.077 10.153 17.300 1.00 96.75 73 VAL A N 1
ATOM 591 C CA . VAL A 1 73 ? -6.675 9.002 16.486 1.00 96.75 73 VAL A CA 1
ATOM 592 C C . VAL A 1 73 ? -6.419 7.789 17.385 1.00 96.75 73 VAL A C 1
ATOM 594 O O . VAL A 1 73 ? -5.586 7.825 18.292 1.00 96.75 73 VAL A O 1
ATOM 597 N N . GLY A 1 74 ? -7.144 6.697 17.131 1.00 96.19 74 GLY A N 1
ATOM 598 C CA . GLY A 1 74 ? -7.088 5.457 17.907 1.00 96.19 74 GLY A CA 1
ATOM 599 C C . GLY A 1 74 ? -7.051 4.228 17.004 1.00 96.19 74 GLY A C 1
ATOM 600 O O . GLY A 1 74 ? -6.127 4.078 16.197 1.00 96.19 74 GLY A O 1
ATOM 601 N N . ASP A 1 75 ? -8.040 3.349 17.146 1.00 97.25 75 ASP A N 1
ATOM 602 C CA . ASP A 1 75 ? -8.306 2.273 16.184 1.00 97.25 75 ASP A CA 1
ATOM 603 C C . ASP A 1 75 ? -8.609 2.851 14.795 1.00 97.25 75 ASP A C 1
ATOM 605 O O . ASP A 1 75 ? -8.936 4.030 14.654 1.00 97.25 75 ASP A O 1
ATOM 609 N N . VAL A 1 76 ? -8.433 2.038 13.755 1.00 97.75 76 VAL A N 1
ATOM 610 C CA . VAL A 1 76 ? -8.770 2.443 12.388 1.00 97.75 76 VAL A CA 1
ATOM 611 C C . VAL A 1 76 ? -10.285 2.456 12.222 1.00 97.75 76 VAL A C 1
ATOM 613 O O . VAL A 1 76 ? -10.955 1.476 12.541 1.00 97.75 76 VAL A O 1
ATOM 616 N N . GLU A 1 77 ? -10.818 3.536 11.664 1.00 97.50 77 GLU A N 1
ATOM 617 C CA . GLU A 1 77 ? -12.214 3.644 11.269 1.00 97.50 77 GLU A CA 1
ATOM 618 C C . GLU A 1 77 ? -12.513 2.693 10.107 1.00 97.50 77 GLU A C 1
ATOM 620 O O . GLU A 1 77 ? -11.909 2.762 9.026 1.00 97.50 77 GLU A O 1
ATOM 625 N N . LEU A 1 78 ? -13.463 1.790 10.345 1.00 98.31 78 LEU A N 1
ATOM 626 C CA . LEU A 1 78 ? -13.861 0.760 9.397 1.00 98.31 78 LEU A CA 1
ATOM 627 C C . LEU A 1 78 ? -15.153 1.144 8.664 1.00 98.31 78 LEU A C 1
ATOM 629 O O . LEU A 1 78 ? -15.968 1.915 9.176 1.00 98.31 78 LEU A O 1
ATOM 633 N N . PRO A 1 79 ? -15.395 0.583 7.469 1.00 97.62 79 PRO A N 1
ATOM 634 C CA . PRO A 1 79 ? -16.668 0.759 6.785 1.00 97.62 79 PRO A CA 1
ATOM 635 C C . PRO A 1 79 ? -17.862 0.230 7.608 1.00 97.62 79 PRO A C 1
ATOM 637 O O . PRO A 1 79 ? -17.716 -0.762 8.325 1.00 97.62 79 PRO A O 1
ATOM 640 N N . PRO A 1 80 ? -19.078 0.795 7.447 1.00 97.25 80 PRO A N 1
ATOM 641 C CA . PRO A 1 80 ? -20.249 0.401 8.242 1.00 97.25 80 PRO A CA 1
ATOM 642 C C . PRO A 1 80 ? -20.600 -1.092 8.182 1.00 97.25 80 PRO A C 1
ATOM 644 O O . PRO A 1 80 ? -21.057 -1.662 9.169 1.00 97.25 80 PRO A O 1
ATOM 647 N N . TRP A 1 81 ? -20.353 -1.750 7.045 1.00 97.06 81 TRP A N 1
ATOM 648 C CA . TRP A 1 81 ? -20.617 -3.181 6.864 1.00 97.06 81 TRP A CA 1
ATOM 649 C C . TRP A 1 81 ? -19.729 -4.082 7.737 1.00 97.06 81 TRP A C 1
ATOM 651 O O . TRP A 1 81 ? -20.075 -5.243 7.959 1.00 97.06 81 TRP A O 1
ATOM 661 N N . ALA A 1 82 ? -18.612 -3.558 8.252 1.00 97.38 82 ALA A N 1
ATOM 662 C CA . ALA A 1 82 ? -17.738 -4.261 9.183 1.00 97.38 82 ALA A CA 1
ATOM 663 C C . ALA A 1 82 ? -18.193 -4.132 10.642 1.00 97.38 82 ALA A C 1
ATOM 665 O O . ALA A 1 82 ? -17.612 -4.781 11.498 1.00 97.38 82 ALA A O 1
ATOM 666 N N . GLN A 1 83 ? -19.206 -3.305 10.938 1.00 96.25 83 GLN A N 1
ATOM 667 C CA . GLN A 1 83 ? -19.813 -3.176 12.273 1.00 96.25 83 GLN A CA 1
ATOM 668 C C . GLN A 1 83 ? -18.801 -2.859 13.391 1.00 96.25 83 GLN A C 1
ATOM 670 O O . GLN A 1 83 ? -18.957 -3.306 14.523 1.00 96.25 83 GLN A O 1
ATOM 675 N N . ASN A 1 84 ? -17.762 -2.079 13.069 1.00 95.75 84 ASN A N 1
ATOM 676 C CA . ASN A 1 84 ? -16.623 -1.797 13.954 1.00 95.75 84 ASN A CA 1
ATOM 677 C C . ASN A 1 84 ? -15.883 -3.055 14.456 1.00 95.75 84 ASN A C 1
ATOM 679 O O . ASN A 1 84 ? -15.206 -2.998 15.480 1.00 95.75 84 ASN A O 1
ATOM 683 N N . ASP A 1 85 ? -15.973 -4.173 13.733 1.00 98.19 85 ASP A N 1
ATOM 684 C CA . ASP A 1 85 ? -15.242 -5.404 14.014 1.00 98.19 85 ASP A CA 1
ATOM 685 C C . ASP A 1 85 ? -14.129 -5.636 12.967 1.00 98.19 85 ASP A C 1
ATOM 687 O O . ASP A 1 85 ? -14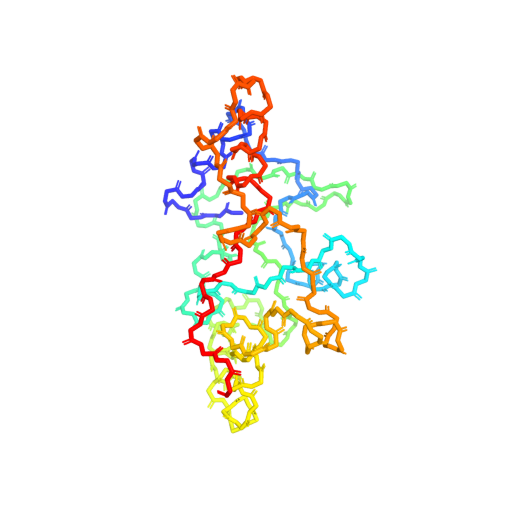.399 -6.042 11.830 1.00 98.19 85 ASP A O 1
ATOM 691 N N . PRO A 1 86 ? -12.851 -5.413 13.338 1.00 98.12 86 PRO A N 1
ATOM 692 C CA . PRO A 1 86 ? -11.715 -5.725 12.479 1.00 98.12 86 PRO A CA 1
ATOM 693 C C . PRO A 1 86 ? -11.633 -7.195 12.035 1.00 98.12 86 PRO A C 1
ATOM 695 O O . PRO A 1 86 ? -11.156 -7.459 10.932 1.00 98.12 86 PRO A O 1
ATOM 698 N N . ASP A 1 87 ? -12.093 -8.160 12.840 1.00 98.38 87 ASP A N 1
ATOM 699 C CA . ASP A 1 87 ? -12.091 -9.576 12.444 1.00 98.38 87 ASP A CA 1
ATOM 700 C C . ASP A 1 87 ? -13.126 -9.834 11.341 1.00 98.38 87 ASP A C 1
ATOM 702 O O . ASP A 1 87 ? -12.830 -10.499 10.343 1.00 98.38 87 ASP A O 1
ATOM 706 N N . GLN A 1 88 ? -14.329 -9.263 11.465 1.00 98.19 88 GLN A N 1
ATOM 707 C CA . GLN A 1 88 ? -15.323 -9.257 10.392 1.00 98.19 88 GLN A CA 1
ATOM 708 C C . GLN A 1 88 ? -14.802 -8.569 9.129 1.00 98.19 88 GLN A C 1
ATOM 710 O O . GLN A 1 88 ? -15.000 -9.106 8.037 1.00 98.19 88 GLN A O 1
ATOM 715 N N . PHE A 1 89 ? -14.119 -7.430 9.265 1.00 98.56 89 PHE A N 1
ATOM 716 C CA . PHE A 1 89 ? -13.514 -6.719 8.140 1.00 98.56 89 PHE A CA 1
ATOM 717 C C . PHE A 1 89 ? -12.565 -7.621 7.339 1.00 98.56 89 PHE A C 1
ATOM 719 O O . PHE A 1 89 ? -12.762 -7.815 6.139 1.00 98.56 89 PHE A O 1
ATOM 726 N N . ILE A 1 90 ? -11.593 -8.243 8.014 1.00 98.56 90 ILE A N 1
ATOM 727 C CA . ILE A 1 90 ? -10.604 -9.125 7.376 1.00 98.56 90 ILE A CA 1
ATOM 728 C C . ILE A 1 90 ? -11.251 -10.380 6.796 1.00 98.56 90 ILE A C 1
ATOM 730 O O . ILE A 1 90 ? -10.906 -10.801 5.694 1.00 98.56 90 ILE A O 1
ATOM 734 N N . ARG A 1 91 ? -12.213 -10.976 7.506 1.00 98.50 91 ARG A N 1
ATOM 735 C CA . ARG A 1 91 ? -12.952 -12.147 7.019 1.00 98.50 91 ARG A CA 1
ATOM 736 C C . ARG A 1 91 ? -13.679 -11.850 5.710 1.00 98.50 91 ARG A C 1
ATOM 738 O O . ARG A 1 91 ? -13.640 -12.679 4.805 1.00 98.50 91 ARG A O 1
ATOM 745 N N . LEU A 1 92 ? -14.320 -10.687 5.601 1.00 98.44 92 LEU A N 1
ATOM 746 C CA . LEU A 1 92 ? -15.015 -10.277 4.380 1.00 98.44 92 LEU A CA 1
ATOM 747 C C . LEU A 1 92 ? -14.038 -9.902 3.260 1.00 98.44 92 LEU A C 1
ATOM 749 O O . LEU A 1 92 ? -14.272 -10.301 2.124 1.00 98.44 92 LEU A O 1
ATOM 753 N N . HIS A 1 93 ? -12.921 -9.234 3.566 1.00 98.31 93 HIS A N 1
ATOM 754 C CA . HIS A 1 93 ? -11.849 -8.997 2.591 1.00 98.31 93 HIS A CA 1
ATOM 755 C C . HIS A 1 93 ? -11.299 -10.305 2.015 1.00 98.31 93 HIS A C 1
ATOM 757 O O . HIS A 1 93 ? -11.169 -10.437 0.801 1.00 98.31 93 HIS A O 1
ATOM 763 N N . ARG A 1 94 ? -11.028 -11.300 2.868 1.00 98.44 94 ARG A N 1
ATOM 764 C CA . ARG A 1 94 ? -10.587 -12.627 2.422 1.00 98.44 94 ARG A CA 1
ATOM 765 C C . ARG A 1 94 ? -11.647 -13.315 1.567 1.00 98.44 94 ARG A C 1
ATOM 767 O O . ARG A 1 94 ? -11.319 -13.828 0.511 1.00 98.44 94 ARG A O 1
ATOM 774 N N . ALA A 1 95 ? -12.911 -13.299 1.988 1.00 98.50 95 ALA A N 1
ATOM 775 C CA . ALA A 1 95 ? -13.995 -13.889 1.202 1.00 98.50 95 ALA A CA 1
ATOM 776 C C . ALA A 1 95 ? -14.162 -13.215 -0.173 1.00 98.50 95 ALA A C 1
ATOM 778 O O . ALA A 1 95 ? -14.484 -13.889 -1.144 1.00 98.50 95 ALA A O 1
ATOM 779 N N . ALA A 1 96 ? -13.924 -11.902 -0.265 1.00 98.50 96 ALA A N 1
ATO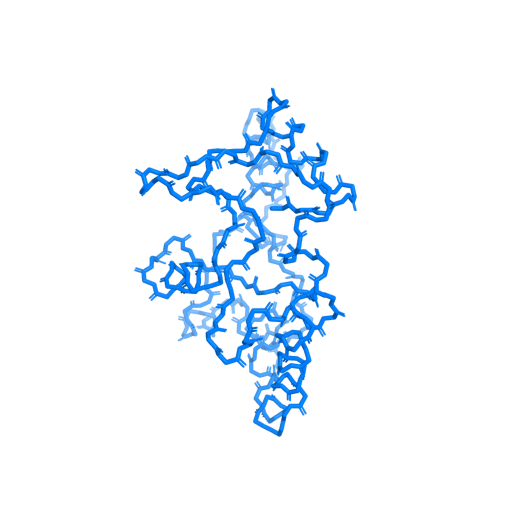M 780 C CA . ALA A 1 96 ? -13.925 -11.184 -1.535 1.00 98.50 96 ALA A CA 1
ATOM 781 C C . ALA A 1 96 ? -12.737 -11.590 -2.424 1.00 98.50 96 ALA A C 1
ATOM 783 O O . ALA A 1 96 ? -12.941 -11.845 -3.610 1.00 98.50 96 ALA A O 1
ATOM 784 N N . LEU A 1 97 ? -11.529 -11.701 -1.858 1.00 98.50 97 LEU A N 1
ATOM 785 C CA . LEU A 1 97 ? -10.331 -12.159 -2.574 1.00 98.50 97 LEU A CA 1
ATOM 786 C C . LEU A 1 97 ? -10.506 -13.579 -3.137 1.00 98.50 97 LEU A C 1
ATOM 788 O O . LEU A 1 97 ? -10.134 -13.836 -4.273 1.00 98.50 97 LEU A O 1
ATOM 792 N N . GLU A 1 98 ? -11.130 -14.473 -2.371 1.00 98.44 98 GLU A N 1
ATOM 793 C CA . GLU A 1 98 ? -11.388 -15.870 -2.759 1.00 98.44 98 GLU A CA 1
ATOM 794 C C . GLU A 1 98 ? -12.690 -16.050 -3.567 1.00 98.44 98 GLU A C 1
ATOM 796 O O . GLU A 1 98 ? -13.177 -17.167 -3.740 1.00 98.44 98 GLU A O 1
ATOM 801 N N . SER A 1 99 ? -13.314 -14.961 -4.023 1.00 98.75 99 SER A N 1
ATOM 802 C CA . SER A 1 99 ? -14.562 -15.035 -4.788 1.00 98.75 99 SER A CA 1
ATOM 803 C C . SER A 1 99 ? -14.336 -15.506 -6.227 1.00 98.75 99 SER A C 1
ATOM 805 O O . SER A 1 99 ? -13.257 -15.325 -6.796 1.00 98.75 99 SER A O 1
ATOM 807 N N . ASP A 1 100 ? -15.391 -16.027 -6.863 1.00 98.75 100 ASP A N 1
ATOM 808 C CA . ASP A 1 100 ? -15.370 -16.394 -8.288 1.00 98.75 100 ASP A CA 1
ATOM 809 C C . ASP A 1 100 ? -15.008 -15.199 -9.180 1.00 98.75 100 ASP A C 1
ATOM 811 O O . ASP A 1 100 ? -14.306 -15.351 -10.177 1.00 98.75 100 ASP A O 1
ATOM 815 N N . HIS A 1 101 ? -15.460 -13.995 -8.809 1.00 98.69 101 HIS A N 1
ATOM 816 C CA . HIS A 1 101 ? -15.156 -12.778 -9.554 1.00 98.69 101 HIS A CA 1
ATOM 817 C C . HIS A 1 101 ? -13.655 -12.487 -9.550 1.00 98.69 101 HIS A C 1
ATOM 819 O O . HIS A 1 101 ? -13.072 -12.316 -10.617 1.00 98.69 101 HIS A O 1
ATOM 825 N N . VAL A 1 102 ? -13.020 -12.469 -8.374 1.00 98.62 102 VAL A N 1
ATOM 826 C CA . VAL A 1 102 ? -11.573 -12.236 -8.288 1.00 98.62 102 VAL A CA 1
ATOM 827 C C . VAL A 1 102 ? -10.813 -13.388 -8.932 1.00 98.62 102 VAL A C 1
ATOM 829 O O . VAL A 1 102 ? -9.931 -13.135 -9.741 1.00 98.62 102 VAL A O 1
ATOM 832 N N . SER A 1 103 ? -11.198 -14.640 -8.681 1.00 98.50 103 SER A N 1
ATOM 833 C CA . SER A 1 103 ? -10.566 -15.809 -9.309 1.00 98.50 103 SER A CA 1
ATOM 834 C C . SER A 1 103 ? -10.570 -15.731 -10.839 1.00 98.50 103 SER A C 1
ATOM 836 O O . SER A 1 103 ? -9.578 -16.078 -11.477 1.00 98.50 103 SER A O 1
ATOM 838 N N . ALA A 1 104 ? -11.656 -15.230 -11.435 1.00 98.69 104 ALA A N 1
ATOM 839 C CA . ALA A 1 104 ? -11.768 -15.074 -12.879 1.00 98.69 104 ALA A CA 1
ATOM 840 C C . ALA A 1 104 ? -10.892 -13.949 -13.458 1.00 98.69 104 ALA A C 1
ATOM 842 O O . ALA A 1 104 ? -10.534 -14.051 -14.624 1.00 98.69 104 ALA A O 1
ATOM 843 N N . HIS A 1 105 ? -10.517 -12.923 -12.681 1.00 98.62 105 HIS A N 1
ATOM 844 C CA . HIS A 1 105 ? -9.841 -11.713 -13.192 1.00 98.62 105 HIS A CA 1
ATOM 845 C C . HIS A 1 105 ? -8.471 -11.436 -12.550 1.00 98.62 105 HIS A C 1
ATOM 847 O O . HIS A 1 105 ? -7.749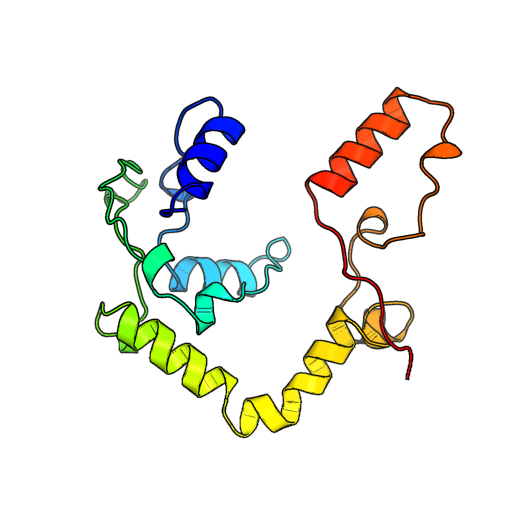 -10.553 -12.995 1.00 98.62 105 HIS A O 1
ATOM 853 N N . LEU A 1 106 ? -8.059 -12.186 -11.521 1.00 98.62 106 LEU A N 1
ATOM 854 C CA . LEU A 1 106 ? -6.808 -11.929 -10.793 1.00 98.62 106 LEU A CA 1
ATOM 855 C C . LEU A 1 106 ? -5.579 -11.977 -11.709 1.00 98.62 106 LEU A C 1
ATOM 857 O O . LEU A 1 106 ? -4.615 -11.248 -11.490 1.00 98.62 106 LEU A O 1
ATOM 861 N N . HIS A 1 107 ? -5.626 -12.809 -12.750 1.00 98.31 107 HIS A N 1
ATOM 862 C CA . HIS A 1 107 ? -4.577 -12.899 -13.760 1.00 98.31 107 HIS A CA 1
ATOM 863 C C . HIS A 1 107 ? -4.323 -11.561 -14.477 1.00 98.31 107 HIS A C 1
ATOM 865 O O . HIS A 1 107 ? -3.171 -11.244 -14.742 1.00 98.31 107 HIS A O 1
ATOM 871 N N . GLU A 1 108 ? -5.344 -10.725 -14.669 1.00 98.44 108 GLU A N 1
ATOM 872 C CA . GLU A 1 108 ? -5.203 -9.394 -15.275 1.00 98.44 108 GLU A CA 1
ATOM 873 C C . GLU A 1 108 ? -4.387 -8.454 -14.370 1.00 98.44 108 GLU A C 1
ATOM 875 O O . GLU A 1 108 ? -3.522 -7.714 -14.832 1.00 98.44 108 GLU A O 1
ATOM 880 N N . TRP A 1 109 ? -4.588 -8.523 -13.049 1.00 98.38 109 TRP A N 1
ATOM 881 C CA . TRP A 1 109 ? -3.748 -7.786 -12.097 1.00 98.38 109 TRP A CA 1
ATOM 882 C C . TRP A 1 109 ? -2.311 -8.329 -12.065 1.00 98.38 109 TRP A C 1
ATOM 884 O O . TRP A 1 109 ? -1.350 -7.561 -11.994 1.00 98.38 109 TRP A O 1
ATOM 894 N N . ILE A 1 110 ? -2.139 -9.651 -12.170 1.00 98.50 110 ILE A N 1
ATOM 895 C CA . ILE A 1 110 ? -0.811 -10.272 -12.283 1.00 98.50 110 ILE A CA 1
ATOM 896 C C . ILE A 1 110 ? -0.104 -9.779 -13.556 1.00 98.50 110 ILE A C 1
ATOM 898 O O . ILE A 1 110 ? 1.095 -9.502 -13.498 1.00 98.50 110 ILE A O 1
ATOM 902 N N . ASP A 1 111 ? -0.820 -9.596 -14.667 1.00 98.44 111 ASP A N 1
ATOM 903 C CA . ASP A 1 111 ? -0.259 -9.069 -15.914 1.00 98.44 111 ASP A CA 1
ATOM 904 C C . ASP A 1 111 ? 0.296 -7.648 -15.752 1.00 98.44 111 ASP A C 1
ATOM 906 O O . ASP A 1 111 ? 1.378 -7.349 -16.269 1.00 98.44 111 ASP A O 1
ATOM 910 N N . LEU A 1 112 ? -0.394 -6.800 -14.981 1.00 98.31 112 LEU A N 1
ATOM 911 C CA . LEU A 1 112 ? 0.045 -5.440 -14.650 1.00 98.31 112 LEU A CA 1
ATOM 912 C C . LEU A 1 112 ? 1.298 -5.434 -13.765 1.00 98.31 112 LEU A C 1
ATOM 914 O O . LEU A 1 112 ? 2.241 -4.681 -14.022 1.00 98.31 112 LEU A O 1
ATOM 918 N N . ILE A 1 113 ? 1.319 -6.250 -12.708 1.00 97.69 113 ILE A N 1
ATOM 919 C CA . ILE A 1 113 ? 2.371 -6.179 -11.684 1.00 97.69 113 ILE A CA 1
ATOM 920 C C . ILE A 1 113 ? 3.597 -7.018 -12.044 1.00 97.69 113 ILE A C 1
ATOM 922 O O . ILE A 1 113 ? 4.718 -6.611 -11.742 1.00 97.69 113 ILE A O 1
ATOM 926 N N . PHE A 1 114 ? 3.414 -8.166 -12.693 1.00 98.00 114 PHE A N 1
ATOM 927 C CA . PHE A 1 114 ? 4.469 -9.151 -12.960 1.00 98.00 114 PHE A CA 1
ATOM 928 C C . PHE A 1 114 ? 4.551 -9.589 -14.428 1.00 98.00 114 PHE A C 1
ATOM 930 O O . PHE A 1 114 ? 5.551 -10.198 -14.811 1.00 98.00 114 PHE A O 1
ATOM 937 N N . GLY A 1 115 ? 3.531 -9.320 -15.239 1.00 97.81 115 GLY A N 1
ATOM 938 C CA . GLY A 1 115 ? 3.431 -9.827 -16.604 1.00 97.81 115 GLY A CA 1
ATOM 939 C C . GLY A 1 115 ? 3.784 -8.818 -17.688 1.00 97.81 115 GLY A C 1
ATOM 940 O O . GLY A 1 115 ? 4.564 -7.879 -17.494 1.00 97.81 115 GLY A O 1
ATOM 941 N N . PHE A 1 116 ? 3.223 -9.040 -18.877 1.00 97.56 116 PHE A N 1
ATOM 942 C CA . PHE A 1 116 ? 3.560 -8.284 -20.084 1.00 97.56 116 PHE A CA 1
ATOM 943 C C . PHE A 1 116 ? 3.119 -6.813 -20.021 1.00 97.56 116 PHE A C 1
ATOM 945 O O . PHE A 1 116 ? 3.795 -5.959 -20.591 1.00 97.56 116 PHE A O 1
ATOM 952 N N . GLN A 1 117 ? 2.075 -6.494 -19.245 1.00 98.00 117 GLN A N 1
ATOM 953 C CA . GLN A 1 117 ? 1.568 -5.129 -19.067 1.00 98.00 117 GLN A CA 1
ATOM 954 C C . GLN A 1 117 ? 2.362 -4.301 -18.041 1.00 98.00 117 GLN A C 1
ATOM 956 O O . GLN A 1 117 ? 2.003 -3.158 -17.760 1.00 98.00 117 GLN A O 1
ATOM 961 N N . GLN A 1 118 ? 3.462 -4.827 -17.489 1.00 97.19 118 GLN A N 1
ATOM 962 C CA . GLN A 1 118 ? 4.340 -4.064 -16.594 1.00 97.19 118 GLN A CA 1
ATOM 963 C C . GLN A 1 118 ? 5.199 -3.028 -17.347 1.00 97.19 118 GLN A C 1
ATOM 965 O O . GLN A 1 118 ? 5.600 -2.007 -16.782 1.00 97.19 118 GLN A O 1
ATOM 970 N N . ARG A 1 119 ? 5.559 -3.295 -18.613 1.00 94.69 119 ARG A N 1
ATOM 971 C CA . ARG A 1 119 ? 6.505 -2.466 -19.385 1.00 94.69 119 ARG A CA 1
ATOM 972 C C . ARG A 1 119 ? 6.102 -2.336 -20.855 1.00 94.69 119 ARG A C 1
ATOM 974 O O . ARG A 1 119 ? 5.350 -3.141 -21.384 1.00 94.69 119 ARG A O 1
ATOM 981 N N . GLY A 1 120 ? 6.686 -1.353 -21.541 1.00 94.44 120 GLY A N 1
ATOM 982 C CA . GLY A 1 120 ? 6.535 -1.195 -22.990 1.00 94.44 120 GLY A CA 1
ATOM 983 C C . GLY A 1 120 ? 5.168 -0.641 -23.419 1.00 94.44 120 GLY A C 1
ATOM 984 O O . GLY A 1 120 ? 4.495 0.016 -22.623 1.00 94.44 120 GLY A O 1
ATOM 985 N N . PRO A 1 121 ? 4.770 -0.854 -24.689 1.00 97.12 121 PRO A N 1
ATOM 986 C CA . PRO A 1 121 ? 3.517 -0.325 -25.232 1.00 97.12 121 PRO A CA 1
ATOM 987 C C . PRO A 1 121 ? 2.264 -0.813 -24.497 1.00 97.12 121 PRO A C 1
ATOM 989 O O . PRO A 1 121 ? 1.329 -0.033 -24.331 1.00 97.12 121 PRO A O 1
ATOM 992 N N . ASP A 1 122 ? 2.259 -2.058 -24.012 1.00 97.50 122 ASP A N 1
ATOM 993 C CA . ASP A 1 122 ? 1.121 -2.631 -23.282 1.00 97.50 122 ASP A CA 1
ATOM 994 C C . ASP A 1 122 ? 0.900 -1.933 -21.933 1.00 97.50 122 ASP A C 1
ATOM 996 O O . ASP A 1 122 ? -0.232 -1.599 -21.586 1.00 97.50 122 ASP A O 1
ATOM 1000 N N . ALA A 1 123 ? 1.980 -1.601 -21.217 1.00 97.44 123 ALA A N 1
ATOM 1001 C CA . ALA A 1 123 ? 1.896 -0.801 -19.994 1.00 97.44 123 ALA A CA 1
ATOM 1002 C C . ALA A 1 123 ? 1.352 0.606 -20.255 1.00 97.44 123 ALA A C 1
ATOM 1004 O O . ALA A 1 123 ? 0.563 1.122 -19.466 1.00 97.44 123 ALA A O 1
ATOM 1005 N N . LEU A 1 124 ? 1.744 1.232 -21.371 1.00 97.31 124 LEU A N 1
ATOM 1006 C CA . LEU A 1 124 ? 1.213 2.539 -21.757 1.00 97.31 124 LEU A CA 1
ATOM 1007 C C . LEU A 1 124 ? -0.290 2.458 -22.052 1.00 97.31 124 LEU A C 1
ATOM 1009 O O . LEU A 1 124 ? -1.044 3.304 -21.580 1.00 97.31 124 LEU A O 1
ATOM 1013 N N . ALA A 1 125 ? -0.726 1.433 -22.787 1.00 97.81 125 ALA A N 1
ATOM 1014 C CA . ALA A 1 125 ? -2.139 1.208 -23.082 1.00 97.81 125 ALA A CA 1
ATOM 1015 C C . ALA A 1 125 ? -2.973 0.958 -21.810 1.00 97.81 125 ALA A C 1
ATOM 1017 O O . ALA A 1 125 ? -4.122 1.389 -21.738 1.00 97.81 125 ALA A O 1
ATOM 1018 N N . ALA A 1 126 ? -2.379 0.317 -20.799 1.00 97.25 126 ALA A N 1
ATOM 1019 C CA . ALA A 1 126 ? -3.002 0.041 -19.507 1.00 97.25 126 ALA A CA 1
ATOM 1020 C C . ALA A 1 126 ? -2.876 1.184 -18.475 1.00 97.25 126 ALA A C 1
ATOM 1022 O O . ALA A 1 126 ? -3.373 1.047 -17.361 1.00 97.25 126 ALA A O 1
ATOM 1023 N N . ASN A 1 127 ? -2.232 2.311 -18.811 1.00 95.88 127 ASN A N 1
ATOM 1024 C CA . ASN A 1 127 ? -1.888 3.393 -17.871 1.00 95.88 127 ASN A CA 1
ATOM 1025 C C . ASN A 1 127 ? -1.047 2.929 -16.661 1.00 95.88 127 ASN A C 1
ATOM 1027 O O . ASN A 1 127 ? -1.202 3.433 -15.552 1.00 95.88 127 ASN A O 1
ATOM 1031 N N . ASN A 1 128 ? -0.131 1.986 -16.884 1.00 96.94 128 ASN A N 1
ATOM 1032 C CA . ASN A 1 128 ? 0.655 1.295 -15.859 1.00 96.94 128 ASN A CA 1
ATOM 1033 C C . ASN A 1 128 ? 2.165 1.613 -15.953 1.00 96.94 128 ASN A C 1
ATOM 1035 O O . ASN A 1 128 ? 3.025 0.747 -15.789 1.00 96.94 128 ASN A O 1
ATOM 1039 N N . VAL A 1 129 ? 2.508 2.861 -16.288 1.00 95.69 129 VAL A N 1
ATOM 1040 C CA . VAL A 1 129 ? 3.905 3.312 -16.416 1.00 95.69 129 VAL A CA 1
ATOM 1041 C C . VAL A 1 129 ? 4.310 4.114 -15.182 1.00 95.69 129 VAL A C 1
ATOM 1043 O O . VAL A 1 129 ? 3.769 5.186 -14.918 1.00 95.69 129 VAL A O 1
ATOM 1046 N N . PHE A 1 130 ? 5.305 3.612 -14.455 1.00 94.81 130 PHE A N 1
ATOM 1047 C CA . PHE A 1 130 ? 5.890 4.249 -13.279 1.00 94.81 130 PHE A CA 1
ATOM 1048 C C . PHE A 1 130 ? 7.171 5.015 -13.631 1.00 94.81 130 PHE A C 1
ATOM 1050 O O . PHE A 1 130 ? 7.672 4.989 -14.757 1.00 94.81 130 PHE A O 1
ATOM 1057 N N . TYR A 1 131 ? 7.723 5.732 -12.653 1.00 94.81 131 TYR A N 1
ATOM 1058 C CA . TYR A 1 131 ? 8.967 6.474 -12.834 1.00 94.81 131 TYR A CA 1
ATOM 1059 C C . TYR A 1 131 ? 10.135 5.531 -13.161 1.00 94.81 131 TYR A C 1
ATOM 1061 O O . TYR A 1 131 ? 10.266 4.477 -12.545 1.00 94.81 131 TYR A O 1
ATOM 1069 N N . TYR A 1 132 ? 11.011 5.901 -14.100 1.00 94.38 132 TYR A N 1
ATOM 1070 C CA . TYR A 1 132 ? 11.993 4.970 -14.679 1.00 94.38 132 TYR A CA 1
ATOM 1071 C C . TYR A 1 132 ? 12.929 4.301 -13.650 1.00 94.38 132 TYR A C 1
ATOM 1073 O O . TYR A 1 132 ? 13.305 3.149 -13.837 1.00 94.38 132 TYR A O 1
ATOM 1081 N N . LEU A 1 133 ? 13.255 4.974 -12.538 1.00 95.50 133 LEU A N 1
ATOM 1082 C CA . LEU A 1 133 ? 14.093 4.404 -11.469 1.00 95.50 133 LEU A CA 1
ATOM 1083 C C . LEU A 1 133 ? 13.422 3.286 -10.666 1.00 95.50 133 LEU A C 1
ATOM 1085 O O . LEU A 1 133 ? 14.109 2.536 -9.983 1.00 95.50 133 LEU A O 1
ATOM 1089 N N . THR A 1 134 ? 12.101 3.144 -10.758 1.00 94.81 134 THR A N 1
ATOM 1090 C CA . THR A 1 134 ? 11.379 2.054 -10.088 1.00 94.81 134 THR A CA 1
ATOM 1091 C C . THR A 1 134 ? 11.622 0.705 -10.768 1.00 94.81 134 THR A C 1
ATOM 1093 O O . THR A 1 134 ? 11.486 -0.341 -10.136 1.00 94.81 134 THR A O 1
ATOM 1096 N N . TYR A 1 135 ? 12.014 0.697 -12.045 1.00 94.62 135 TYR A N 1
ATOM 1097 C CA . TYR A 1 135 ? 12.222 -0.523 -12.813 1.00 94.62 135 TYR A CA 1
ATOM 1098 C C . TYR A 1 135 ? 13.652 -1.039 -12.669 1.00 94.62 135 TYR A C 1
ATOM 1100 O O . TYR A 1 135 ? 14.614 -0.417 -13.122 1.00 94.62 135 TYR A O 1
ATOM 1108 N N . SER A 1 136 ? 13.779 -2.252 -12.129 1.00 88.25 136 SER A N 1
ATOM 1109 C CA . SER A 1 136 ? 15.068 -2.943 -12.060 1.00 88.25 136 SER A CA 1
ATOM 1110 C C . SER A 1 136 ? 15.724 -3.064 -13.445 1.00 88.25 136 SER A C 1
ATOM 1112 O O . SER A 1 136 ? 15.045 -3.360 -14.442 1.00 88.25 136 SER A O 1
ATOM 1114 N N . GLY A 1 137 ? 17.039 -2.825 -13.481 1.00 85.81 137 GLY A N 1
ATOM 1115 C CA . GLY A 1 137 ? 17.904 -2.964 -14.655 1.00 85.81 137 GLY A CA 1
ATOM 1116 C C . GLY A 1 137 ? 17.923 -1.781 -15.628 1.00 85.81 137 GLY A C 1
ATOM 1117 O O . GLY A 1 137 ? 18.619 -1.870 -16.634 1.00 85.81 137 GLY A O 1
ATOM 1118 N N . LEU A 1 138 ? 17.185 -0.690 -15.375 1.00 85.81 138 LEU A N 1
ATOM 1119 C CA . LEU A 1 138 ? 17.214 0.493 -16.255 1.00 85.81 138 LEU A CA 1
ATOM 1120 C C . LEU A 1 138 ? 18.376 1.454 -15.977 1.00 85.81 138 LEU A C 1
ATOM 1122 O O . LEU A 1 138 ? 18.684 2.288 -16.825 1.00 85.81 138 LEU A O 1
ATOM 1126 N N . VAL A 1 139 ? 19.011 1.346 -14.810 1.00 87.62 139 VAL A N 1
ATOM 1127 C CA . VAL A 1 139 ? 20.168 2.158 -14.426 1.00 87.62 139 VAL A CA 1
ATOM 1128 C C . VAL A 1 139 ? 21.249 1.256 -13.858 1.00 87.62 139 VAL A C 1
ATOM 1130 O O . VAL A 1 139 ? 20.987 0.460 -12.958 1.00 87.62 139 VAL A O 1
ATOM 1133 N N . ASP A 1 140 ? 22.463 1.420 -14.374 1.00 90.75 140 ASP A N 1
ATOM 1134 C CA . ASP A 1 140 ? 23.677 0.847 -13.808 1.00 90.75 140 ASP A CA 1
ATOM 1135 C C . ASP A 1 140 ? 24.319 1.870 -12.860 1.00 90.75 140 ASP A C 1
ATOM 1137 O O . ASP A 1 140 ? 24.983 2.811 -13.299 1.00 90.75 140 ASP A O 1
ATOM 1141 N N . LEU A 1 141 ? 24.079 1.704 -11.557 1.00 89.25 141 LEU A N 1
ATOM 1142 C CA . LEU A 1 141 ? 24.596 2.610 -10.526 1.00 89.25 141 LEU A CA 1
ATOM 1143 C C . LEU A 1 141 ? 26.125 2.567 -10.415 1.00 89.25 141 LEU A C 1
ATOM 1145 O O . LEU A 1 141 ? 26.725 3.555 -9.996 1.00 89.25 141 LEU A O 1
ATOM 1149 N N . ASP A 1 142 ? 26.757 1.454 -10.793 1.00 90.38 142 ASP A N 1
ATOM 1150 C CA . ASP A 1 142 ? 28.212 1.314 -10.726 1.00 90.38 142 ASP A CA 1
ATOM 1151 C C . ASP A 1 142 ? 28.921 2.038 -11.872 1.00 90.38 142 ASP A C 1
ATOM 1153 O O . ASP A 1 142 ? 30.088 2.398 -11.737 1.00 90.38 142 ASP A O 1
ATOM 1157 N N . SER A 1 143 ? 28.205 2.329 -12.961 1.00 93.19 143 SER A N 1
ATOM 1158 C CA . SER A 1 143 ? 28.709 3.158 -14.062 1.00 93.19 143 SER A CA 1
ATOM 1159 C C . SER A 1 143 ? 28.718 4.667 -13.766 1.00 93.19 143 SER A C 1
ATOM 1161 O O . SER A 1 143 ? 29.193 5.452 -14.587 1.00 93.19 143 SER A O 1
ATOM 1163 N N . ILE A 1 144 ? 28.175 5.095 -12.619 1.00 92.94 144 ILE A N 1
ATOM 1164 C CA . ILE A 1 144 ? 28.044 6.510 -12.257 1.00 92.94 144 ILE A CA 1
ATOM 1165 C C . ILE A 1 144 ? 29.260 6.953 -11.436 1.00 92.94 144 ILE A C 1
ATOM 1167 O O . ILE A 1 144 ? 29.363 6.647 -10.248 1.00 92.94 144 ILE A O 1
ATOM 1171 N N . ASP A 1 145 ? 30.142 7.736 -12.061 1.00 95.50 145 ASP A N 1
ATOM 1172 C CA . ASP A 1 145 ? 31.342 8.289 -11.413 1.00 95.50 145 ASP A CA 1
ATOM 1173 C C . ASP A 1 145 ? 31.024 9.379 -10.371 1.00 95.50 145 ASP A C 1
ATOM 1175 O O . ASP A 1 145 ? 31.722 9.518 -9.363 1.00 95.50 145 ASP A O 1
ATOM 1179 N N . ASP A 1 146 ? 29.976 10.179 -10.601 1.00 96.56 146 ASP A N 1
ATOM 1180 C CA . ASP A 1 146 ? 29.564 11.225 -9.663 1.00 96.56 146 ASP A CA 1
ATOM 1181 C C . ASP A 1 146 ? 28.873 10.608 -8.440 1.00 96.56 146 ASP A C 1
ATOM 1183 O O . ASP A 1 146 ? 27.701 10.224 -8.475 1.00 96.56 146 ASP A O 1
ATOM 1187 N N . LEU A 1 1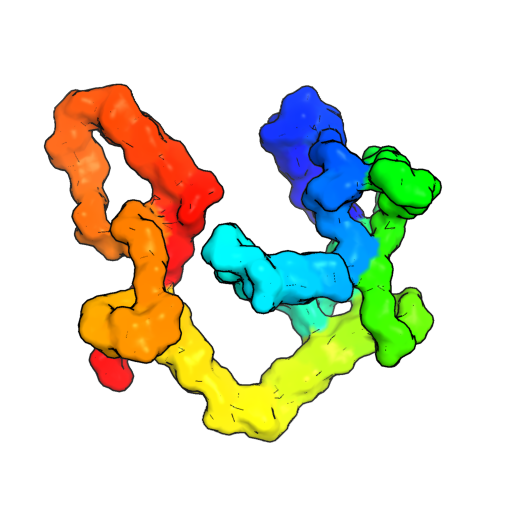47 ? 29.605 10.570 -7.326 1.00 94.56 147 LEU A N 1
ATOM 1188 C CA . LEU A 1 147 ? 29.128 10.033 -6.056 1.00 94.56 147 LEU A CA 1
ATOM 1189 C C . LEU A 1 147 ? 27.869 10.746 -5.537 1.00 94.56 147 LEU A C 1
ATOM 1191 O O . LEU A 1 147 ? 27.034 10.114 -4.892 1.00 94.56 147 LEU A O 1
ATOM 1195 N N . HIS A 1 148 ? 27.709 12.047 -5.794 1.00 95.31 148 HIS A N 1
ATOM 1196 C CA . HIS A 1 148 ? 26.514 12.769 -5.362 1.00 95.31 148 HIS A CA 1
ATOM 1197 C C . HIS A 1 148 ? 25.287 12.305 -6.146 1.00 95.31 148 HIS A C 1
ATOM 1199 O O . HIS A 1 148 ? 24.255 11.994 -5.546 1.00 95.31 148 HIS A O 1
ATOM 1205 N N . LEU A 1 149 ? 25.423 12.201 -7.469 1.00 94.44 149 LEU A N 1
ATOM 1206 C CA . LEU A 1 149 ? 24.369 11.694 -8.339 1.00 94.44 149 LEU A CA 1
ATOM 1207 C C . LEU A 1 149 ? 24.015 10.243 -7.997 1.00 94.44 149 LEU A C 1
ATOM 1209 O O . LEU A 1 149 ? 22.836 9.930 -7.832 1.00 94.44 149 LEU A O 1
ATOM 1213 N N . ARG A 1 150 ? 25.020 9.378 -7.815 1.00 94.81 150 ARG A N 1
ATOM 1214 C CA . ARG A 1 150 ? 24.822 7.982 -7.405 1.00 94.81 150 ARG A CA 1
ATOM 1215 C C . ARG A 1 150 ? 24.025 7.890 -6.104 1.00 94.81 150 ARG A C 1
ATOM 1217 O O . ARG A 1 150 ? 22.993 7.225 -6.070 1.00 94.81 150 ARG A O 1
ATOM 1224 N N . ASN A 1 151 ? 24.449 8.615 -5.066 1.00 94.75 151 ASN A N 1
ATOM 1225 C CA . ASN A 1 151 ? 23.758 8.631 -3.776 1.00 94.75 151 ASN A CA 1
ATOM 1226 C C . ASN A 1 151 ? 22.312 9.132 -3.909 1.00 94.75 151 ASN A C 1
ATOM 1228 O O . ASN A 1 151 ? 21.404 8.555 -3.316 1.00 94.75 151 ASN A O 1
ATOM 1232 N N . ALA A 1 152 ? 22.071 10.187 -4.693 1.00 94.50 152 ALA A N 1
ATOM 1233 C CA . ALA A 1 152 ? 20.721 10.702 -4.916 1.00 94.50 152 ALA A CA 1
ATOM 1234 C C . ALA A 1 152 ? 19.811 9.659 -5.593 1.00 94.50 152 ALA A C 1
ATOM 1236 O O . ALA A 1 152 ? 18.652 9.503 -5.206 1.00 94.50 152 ALA A O 1
ATOM 1237 N N . MET A 1 153 ? 20.336 8.908 -6.564 1.00 94.12 153 MET A N 1
ATOM 1238 C CA . MET A 1 153 ? 19.593 7.848 -7.251 1.00 94.12 153 MET A CA 1
ATOM 1239 C C . MET A 1 153 ? 19.328 6.643 -6.345 1.00 94.12 153 MET A C 1
ATOM 1241 O O . MET A 1 153 ? 18.211 6.131 -6.340 1.00 94.12 153 MET A O 1
ATOM 1245 N N . GLU A 1 154 ? 20.306 6.227 -5.538 1.00 93.88 154 GLU A N 1
ATOM 1246 C CA . GLU A 1 154 ? 20.134 5.166 -4.537 1.00 93.88 154 GLU A CA 1
ATOM 1247 C C . GLU A 1 154 ? 19.027 5.518 -3.532 1.00 93.88 154 GLU A C 1
ATOM 1249 O O . GLU A 1 154 ? 18.146 4.700 -3.268 1.00 93.88 154 GLU A O 1
ATOM 1254 N N . GLN A 1 155 ? 19.010 6.758 -3.032 1.00 94.56 155 GLN A N 1
ATOM 1255 C CA . GLN A 1 155 ? 17.953 7.244 -2.138 1.00 94.56 155 GLN A CA 1
ATOM 1256 C C . GLN A 1 155 ? 16.584 7.271 -2.827 1.00 94.56 155 GLN A C 1
ATOM 1258 O O . GLN A 1 155 ? 15.582 6.869 -2.232 1.00 94.56 155 GLN A O 1
ATOM 1263 N N . GLN A 1 156 ? 16.531 7.692 -4.095 1.00 94.69 156 GLN A N 1
ATOM 1264 C CA . GLN A 1 156 ? 15.290 7.689 -4.866 1.00 94.69 156 GLN A CA 1
ATOM 1265 C C . GLN A 1 156 ? 14.729 6.265 -5.016 1.00 94.69 156 GLN A C 1
ATOM 1267 O O . GLN A 1 156 ? 13.542 6.044 -4.783 1.00 94.69 156 GLN A O 1
ATOM 1272 N N . ILE A 1 157 ? 15.585 5.296 -5.350 1.00 94.00 157 ILE A N 1
ATOM 1273 C CA . ILE A 1 157 ? 15.220 3.880 -5.489 1.00 94.00 157 ILE A CA 1
ATOM 1274 C C . ILE A 1 157 ? 14.759 3.291 -4.146 1.00 94.00 157 ILE A C 1
ATOM 1276 O O . ILE A 1 157 ? 13.778 2.552 -4.102 1.00 94.00 157 ILE A O 1
ATOM 1280 N N . ALA A 1 158 ? 15.444 3.615 -3.047 1.00 92.38 158 ALA A N 1
ATOM 1281 C CA . ALA A 1 158 ? 15.140 3.066 -1.727 1.00 92.38 158 ALA A CA 1
ATOM 1282 C C . ALA A 1 158 ? 13.813 3.576 -1.138 1.00 92.38 158 ALA A C 1
ATOM 1284 O O . ALA A 1 158 ? 13.172 2.861 -0.366 1.00 92.38 158 ALA A O 1
ATOM 1285 N N . HIS A 1 159 ? 13.397 4.801 -1.479 1.00 91.12 159 HIS A N 1
ATOM 1286 C CA . HIS A 1 159 ? 12.283 5.475 -0.804 1.00 91.12 159 HIS A CA 1
ATOM 1287 C C . HIS A 1 159 ? 11.044 5.724 -1.670 1.00 91.12 159 HIS A C 1
ATOM 1289 O O . HIS A 1 159 ? 9.963 5.909 -1.111 1.00 91.12 159 HIS A O 1
ATOM 1295 N N . PHE A 1 160 ? 11.157 5.698 -3.003 1.00 92.56 160 PHE A N 1
ATOM 1296 C CA . PHE A 1 160 ? 10.064 6.083 -3.911 1.00 92.56 160 PHE A CA 1
ATOM 1297 C C . PHE A 1 160 ? 9.583 4.950 -4.824 1.00 92.56 160 PHE A C 1
ATOM 1299 O O . PHE A 1 160 ? 9.030 5.191 -5.897 1.00 92.56 160 PHE A O 1
ATOM 1306 N N . GLY A 1 161 ? 9.732 3.713 -4.350 1.00 92.31 161 GLY A N 1
ATOM 1307 C CA . GLY A 1 161 ? 9.139 2.526 -4.955 1.00 92.31 161 GLY A CA 1
ATOM 1308 C C . GLY A 1 161 ? 10.105 1.723 -5.821 1.00 92.31 161 GLY A C 1
ATOM 1309 O O . GLY A 1 161 ? 11.023 2.245 -6.448 1.00 92.31 161 GLY A O 1
ATOM 1310 N N . GLN A 1 162 ? 9.855 0.418 -5.855 1.00 95.25 162 GLN A N 1
ATOM 1311 C CA . GLN A 1 162 ? 10.576 -0.550 -6.669 1.00 95.25 162 GLN A CA 1
ATOM 1312 C C . GLN A 1 162 ? 9.538 -1.482 -7.290 1.00 95.25 162 GLN A C 1
ATOM 1314 O O . GLN A 1 162 ? 8.845 -2.207 -6.574 1.00 95.25 162 GLN A O 1
ATOM 1319 N N . CYS A 1 163 ? 9.396 -1.443 -8.612 1.00 95.81 163 CYS A N 1
ATOM 1320 C CA . CYS A 1 163 ? 8.535 -2.376 -9.322 1.00 95.81 163 CYS A CA 1
ATOM 1321 C C . CYS A 1 163 ? 9.110 -3.794 -9.179 1.00 95.81 163 CYS A C 1
ATOM 1323 O O . CYS A 1 163 ? 10.323 -3.977 -9.352 1.00 95.81 163 CYS A O 1
ATOM 1325 N N . PRO A 1 164 ? 8.269 -4.809 -8.913 1.00 96.00 164 PRO A N 1
ATOM 1326 C CA . PRO A 1 164 ? 8.716 -6.193 -8.892 1.00 96.00 164 PRO A CA 1
ATOM 1327 C C . PRO A 1 164 ? 9.370 -6.618 -10.210 1.00 96.00 164 PRO A C 1
ATOM 1329 O O . PRO A 1 164 ? 9.169 -6.014 -11.266 1.00 96.00 164 PRO A O 1
ATOM 1332 N N . GLN A 1 165 ? 10.149 -7.695 -10.172 1.00 95.25 165 GLN A N 1
ATOM 1333 C CA . GLN A 1 165 ? 10.702 -8.263 -11.396 1.00 95.25 165 GLN A CA 1
ATOM 1334 C C . GLN A 1 165 ? 9.572 -8.787 -12.297 1.00 95.25 165 GLN A C 1
ATOM 1336 O O . GLN A 1 165 ? 8.688 -9.502 -11.832 1.00 95.25 165 GLN A O 1
ATOM 1341 N N . GLN A 1 166 ? 9.636 -8.465 -13.592 1.00 96.12 166 GLN A N 1
ATOM 1342 C CA . GLN A 1 166 ? 8.750 -9.054 -14.594 1.00 96.12 166 GLN A CA 1
ATOM 1343 C C . GLN A 1 166 ? 9.039 -10.559 -14.712 1.00 96.12 166 GLN A C 1
ATOM 1345 O O . GLN A 1 166 ? 10.175 -10.961 -14.978 1.00 96.12 166 GLN A O 1
ATOM 1350 N N . LEU A 1 167 ? 8.016 -11.381 -14.500 1.00 96.94 167 LEU A N 1
ATOM 1351 C CA . LEU A 1 167 ? 8.101 -12.839 -14.475 1.00 96.94 167 LEU A CA 1
ATOM 1352 C C . LEU A 1 167 ? 7.824 -13.459 -15.849 1.00 96.94 167 LEU A C 1
ATOM 1354 O O . LEU A 1 167 ? 8.408 -14.489 -16.180 1.00 96.94 167 LEU A O 1
ATOM 1358 N N . PHE A 1 168 ? 6.971 -12.831 -16.661 1.00 96.81 168 PHE A N 1
ATOM 1359 C CA . PHE A 1 168 ? 6.609 -13.305 -17.998 1.00 96.81 168 PHE A CA 1
ATOM 1360 C C . PHE A 1 168 ? 6.284 -12.135 -18.939 1.00 96.81 168 PHE A C 1
ATOM 1362 O O . PHE A 1 168 ? 6.093 -10.999 -18.508 1.00 96.81 168 PHE A O 1
ATOM 1369 N N . ARG A 1 169 ? 6.296 -12.403 -20.250 1.00 92.94 169 ARG A N 1
ATOM 1370 C CA . ARG A 1 169 ? 6.130 -11.393 -21.317 1.00 92.94 169 ARG A CA 1
ATOM 1371 C C . ARG A 1 169 ? 5.002 -11.716 -22.300 1.00 92.94 169 ARG A C 1
ATOM 1373 O O . ARG A 1 169 ? 4.860 -11.012 -23.294 1.00 92.94 169 ARG A O 1
ATOM 1380 N N . THR A 1 170 ? 4.264 -12.788 -22.044 1.00 83.94 170 THR A N 1
ATOM 1381 C CA . THR A 1 170 ? 3.177 -13.330 -22.866 1.00 83.94 170 THR A CA 1
ATOM 1382 C C . THR A 1 170 ? 2.166 -13.996 -21.968 1.00 83.94 170 THR A C 1
ATOM 1384 O O . THR A 1 170 ? 2.653 -14.620 -20.993 1.00 83.94 170 THR A O 1
#

Radius of gyration: 19.32 Å; chains: 1; bounding box: 52×35×48 Å

Foldseek 3Di:
DADPPVVVVCCVVVVNAHDALVPPQAEPVVLVCCCVPDPVRVDDDDCCQQPPLRVQANPVQDFSDADPVRHGGGGHHYDVVCVPPSVSRNPVSNCVCPDPVVVVCVVVVCCLQANQLVDDPNVVVVVNDDDQLQEPPSDDLVPDPPPVVSVVSVVCNVPVHHRDYHPYND